Protein AF-A0A917UUN5-F1 (afdb_monomer_lite)

Radius of gyration: 16.77 Å; chains: 1; bounding box: 42×36×51 Å

Sequence (103 aa):
MPRRRSPRPSRPCGAPFCEFKGSARYLSLRGGDVVVPRAAWNYPTPAPGFEELADRVAVYAGAMDACTVDGERVTPQPGGFYGGWITSDVAGPLKGGAGTAGW

Foldseek 3Di:
DDPPDDDDPDQDPPWDADPQFGTKHFDWDDDPPDIRGRQKIARCPTDPPNCVRHPDIQGQQVSDPFDDDPNFTWDAQAQSPDSDTDDPPDDDDGANDPPNPPD

InterPro domains:
  IPR007361 Domain of unknown function DUF427 [PF04248] (16-61)
  IPR038694 Superfamily of unknown function DUF427 [G3DSA:2.170.150.40] (6-66)

Organism: NCBI:txid1308924

Structure (mmCIF, N/CA/C/O backbone):
data_AF-A0A917UUN5-F1
#
_entry.id   AF-A0A917UUN5-F1
#
loop_
_atom_site.group_PDB
_atom_site.id
_atom_site.type_symbol
_atom_site.label_atom_id
_atom_site.label_alt_id
_atom_site.label_comp_id
_atom_site.label_asym_id
_atom_site.label_entity_id
_atom_site.label_seq_id
_atom_site.pdbx_PDB_ins_code
_atom_site.Cartn_x
_atom_site.Cartn_y
_atom_site.Cartn_z
_atom_site.occupancy
_atom_site.B_iso_or_equiv
_atom_site.auth_seq_id
_atom_site.auth_comp_id
_atom_site.auth_asym_id
_atom_site.auth_atom_id
_atom_site.pdbx_PDB_model_num
ATOM 1 N N . MET A 1 1 ? 24.855 -16.513 -36.030 1.00 40.53 1 MET A N 1
ATOM 2 C CA . MET A 1 1 ? 23.961 -16.673 -34.860 1.00 40.53 1 MET A CA 1
ATOM 3 C C . MET A 1 1 ? 23.408 -15.304 -34.470 1.00 40.53 1 MET A C 1
ATOM 5 O O . MET A 1 1 ? 24.205 -14.456 -34.079 1.00 40.53 1 MET A O 1
ATOM 9 N N . PRO A 1 2 ? 22.104 -15.018 -34.625 1.00 41.06 2 PRO A N 1
ATOM 10 C CA . PRO A 1 2 ? 21.560 -13.718 -34.251 1.00 41.06 2 PRO A CA 1
ATOM 11 C C 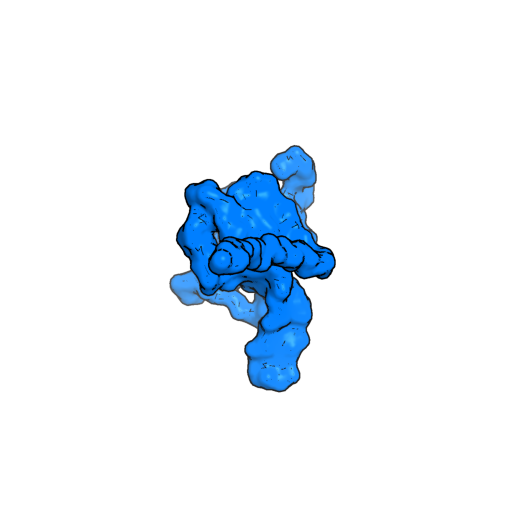. PRO A 1 2 ? 21.382 -13.663 -32.728 1.00 41.06 2 PRO A C 1
ATOM 13 O O . PRO A 1 2 ? 20.715 -14.509 -32.135 1.00 41.06 2 PRO A O 1
ATOM 16 N N . ARG A 1 3 ? 22.011 -12.676 -32.079 1.00 46.12 3 ARG A N 1
ATOM 17 C CA . ARG A 1 3 ? 21.855 -12.415 -30.642 1.00 46.12 3 ARG A CA 1
ATOM 18 C C . ARG A 1 3 ? 20.385 -12.078 -30.367 1.00 46.12 3 ARG A C 1
ATOM 20 O O . ARG A 1 3 ? 19.889 -11.071 -30.873 1.00 46.12 3 ARG A O 1
ATOM 27 N N . ARG A 1 4 ? 19.688 -12.908 -29.581 1.00 45.09 4 ARG A N 1
ATOM 28 C CA . ARG A 1 4 ? 18.344 -12.597 -29.065 1.00 45.09 4 ARG A CA 1
ATOM 29 C C . ARG A 1 4 ? 18.426 -11.265 -28.317 1.00 45.09 4 ARG A C 1
ATOM 31 O O . ARG A 1 4 ? 19.061 -11.182 -27.272 1.00 45.09 4 ARG A O 1
ATOM 38 N N . ARG A 1 5 ? 17.811 -10.213 -28.863 1.00 49.94 5 ARG A N 1
ATOM 39 C CA . ARG A 1 5 ? 17.535 -8.995 -28.096 1.00 49.94 5 ARG A CA 1
ATOM 40 C C . ARG A 1 5 ? 16.513 -9.369 -27.030 1.00 49.94 5 ARG A C 1
ATOM 42 O O . ARG A 1 5 ? 15.416 -9.806 -27.372 1.00 49.94 5 ARG A O 1
ATOM 49 N N . SER A 1 6 ? 16.881 -9.223 -25.762 1.00 50.56 6 SER A N 1
ATOM 50 C CA . SER A 1 6 ? 15.937 -9.317 -24.650 1.00 50.56 6 SER A CA 1
ATOM 51 C C . SER A 1 6 ? 14.790 -8.330 -24.900 1.00 50.56 6 SER A C 1
ATOM 53 O O . SER A 1 6 ? 15.068 -7.172 -25.242 1.00 50.56 6 SER A O 1
ATOM 55 N N . PRO A 1 7 ? 13.517 -8.746 -24.793 1.00 43.72 7 PRO A N 1
ATOM 56 C CA . PRO A 1 7 ? 12.407 -7.818 -24.937 1.00 43.72 7 PRO A CA 1
ATOM 57 C C . PRO A 1 7 ? 12.529 -6.751 -23.847 1.00 43.72 7 PRO A C 1
ATOM 59 O O . PRO A 1 7 ? 12.618 -7.068 -22.662 1.00 43.72 7 PRO A O 1
ATOM 62 N N . ARG A 1 8 ? 12.575 -5.474 -24.246 1.00 46.97 8 ARG A N 1
ATOM 63 C CA . ARG A 1 8 ? 12.431 -4.377 -23.284 1.00 46.97 8 ARG A CA 1
ATOM 64 C C . ARG A 1 8 ? 11.003 -4.454 -22.744 1.00 46.97 8 ARG A C 1
ATOM 66 O O . ARG A 1 8 ? 10.093 -4.523 -23.572 1.00 46.97 8 ARG A O 1
ATOM 73 N N . PRO A 1 9 ? 10.782 -4.437 -21.422 1.00 49.09 9 PRO A N 1
ATOM 74 C CA . PRO A 1 9 ? 9.431 -4.386 -20.888 1.00 49.09 9 PRO A CA 1
ATOM 75 C C . PRO A 1 9 ? 8.736 -3.139 -21.445 1.00 49.09 9 PRO A C 1
ATOM 77 O O . PRO A 1 9 ? 9.149 -2.005 -21.198 1.00 49.09 9 PRO A O 1
ATOM 80 N N . SER A 1 10 ? 7.714 -3.350 -22.273 1.00 50.44 10 SER A N 1
ATOM 81 C CA . SER A 1 10 ? 6.856 -2.277 -22.758 1.00 50.44 10 SER A CA 1
ATOM 82 C C . SER A 1 10 ? 6.061 -1.747 -21.574 1.00 50.44 10 SER A C 1
ATOM 84 O O . SER A 1 10 ? 5.383 -2.523 -20.899 1.00 50.44 10 SER A O 1
ATOM 86 N N . ARG A 1 11 ? 6.144 -0.438 -21.317 1.00 51.88 11 ARG A N 1
ATOM 87 C CA . ARG A 1 11 ? 5.345 0.225 -20.279 1.00 51.88 11 ARG A CA 1
ATOM 88 C C . ARG A 1 11 ? 3.863 -0.064 -20.542 1.00 51.88 11 ARG A C 1
ATOM 90 O O . ARG A 1 11 ? 3.372 0.354 -21.592 1.00 51.88 11 ARG A O 1
ATOM 97 N N . PRO A 1 12 ? 3.131 -0.731 -19.635 1.00 49.22 12 PRO A N 1
ATOM 98 C CA . PRO A 1 12 ? 1.682 -0.722 -19.728 1.00 49.22 12 PRO A CA 1
ATOM 99 C C . PRO A 1 12 ? 1.215 0.734 -19.593 1.00 49.22 12 PRO A C 1
ATOM 101 O O . PRO A 1 12 ? 1.648 1.462 -18.697 1.00 49.22 12 PRO A O 1
ATOM 104 N N . CYS A 1 13 ? 0.394 1.196 -20.534 1.00 46.38 13 CYS A N 1
ATOM 105 C CA . CYS A 1 13 ? -0.126 2.560 -20.522 1.00 46.38 13 CYS A CA 1
ATOM 106 C C . CYS A 1 13 ? -0.934 2.780 -19.222 1.00 46.38 13 CYS A C 1
ATOM 108 O O . CYS A 1 13 ? -1.799 1.971 -18.896 1.00 46.38 13 CYS A O 1
ATOM 110 N N . GLY A 1 14 ? -0.623 3.829 -18.448 1.00 60.56 14 GLY A N 1
ATOM 111 C CA . GLY A 1 14 ? -1.333 4.164 -17.198 1.00 60.56 14 GLY A CA 1
ATOM 112 C C . GLY A 1 14 ? -0.777 3.555 -15.900 1.00 60.56 14 GLY A C 1
ATOM 113 O O . GLY A 1 14 ? -1.420 3.659 -14.853 1.00 60.56 14 GLY A O 1
ATOM 114 N N . ALA A 1 15 ? 0.398 2.927 -15.949 1.00 64.12 15 ALA A N 1
ATOM 115 C CA . ALA A 1 15 ? 1.142 2.482 -14.771 1.00 64.12 15 ALA A CA 1
ATOM 116 C C . ALA A 1 15 ? 1.878 3.652 -14.077 1.00 64.12 15 ALA A C 1
ATOM 118 O O . ALA A 1 15 ? 2.525 4.444 -14.773 1.00 64.12 15 ALA A O 1
ATOM 119 N N . PRO A 1 16 ? 1.836 3.765 -12.733 1.00 74.19 16 PRO A N 1
ATOM 120 C CA . PRO A 1 16 ? 2.547 4.812 -12.021 1.00 74.19 16 PRO A CA 1
ATOM 121 C C . PRO A 1 16 ? 4.046 4.493 -12.021 1.00 74.19 16 PRO A C 1
ATOM 123 O O . PRO A 1 16 ? 4.464 3.349 -11.825 1.00 74.19 16 PRO A O 1
ATOM 126 N N . PHE A 1 17 ? 4.860 5.513 -12.273 1.00 80.25 17 PHE A N 1
ATOM 127 C CA . PHE A 1 17 ? 6.310 5.412 -12.184 1.00 80.25 17 PHE A CA 1
ATOM 128 C C . PHE A 1 17 ? 6.772 6.055 -10.881 1.00 80.25 17 PHE A C 1
ATOM 130 O O . PHE A 1 17 ? 6.411 7.194 -10.592 1.00 80.25 17 PHE A O 1
ATOM 137 N N . CYS A 1 18 ? 7.573 5.323 -10.114 1.00 83.12 18 CYS A N 1
ATOM 138 C CA . CYS A 1 18 ? 8.279 5.849 -8.960 1.00 83.12 18 CYS A CA 1
ATOM 139 C C . CYS A 1 18 ? 9.755 5.988 -9.333 1.00 83.12 18 CYS A C 1
ATOM 141 O O . CYS A 1 18 ? 10.372 5.012 -9.756 1.00 83.12 18 CYS A O 1
ATOM 143 N N . GLU A 1 19 ? 10.327 7.174 -9.136 1.00 84.31 19 GLU A N 1
ATOM 144 C CA . GLU A 1 19 ? 11.744 7.434 -9.425 1.00 84.31 19 GLU A CA 1
ATOM 145 C C . GLU A 1 19 ? 12.699 6.537 -8.623 1.00 84.31 19 GLU A C 1
ATOM 147 O O . GLU A 1 19 ? 13.776 6.207 -9.105 1.00 84.31 19 GLU A O 1
ATOM 152 N N . PHE A 1 20 ? 12.266 6.071 -7.447 1.00 85.88 20 PHE A N 1
ATOM 153 C CA . PHE A 1 20 ? 13.054 5.190 -6.584 1.00 85.88 20 PHE A CA 1
ATOM 154 C C . PHE A 1 20 ? 12.858 3.708 -6.905 1.00 85.88 20 PHE A C 1
ATOM 156 O O . PHE A 1 20 ? 13.822 2.969 -7.040 1.00 85.88 20 PHE A O 1
ATOM 163 N N . LYS A 1 21 ? 11.600 3.257 -6.997 1.00 89.44 21 LYS A N 1
ATOM 164 C CA . LYS A 1 21 ? 11.243 1.824 -7.043 1.00 89.44 21 LYS A CA 1
ATOM 165 C C . LYS A 1 21 ? 11.088 1.276 -8.462 1.00 89.44 21 LYS A C 1
ATOM 167 O O . LYS A 1 21 ? 11.015 0.065 -8.652 1.00 89.44 21 LYS A O 1
ATOM 172 N N . GLY A 1 22 ? 11.034 2.154 -9.462 1.00 90.81 22 GLY A N 1
ATOM 173 C CA . GLY A 1 22 ? 10.821 1.798 -10.857 1.00 90.81 22 GLY A CA 1
ATOM 174 C C . GLY A 1 22 ? 9.349 1.835 -11.274 1.00 90.81 22 GLY A C 1
ATOM 175 O O . GLY A 1 22 ? 8.517 2.546 -10.706 1.00 90.81 22 GLY A O 1
ATOM 176 N N . SER A 1 23 ? 9.028 1.087 -12.332 1.00 91.31 23 SER A N 1
ATOM 177 C CA . SER A 1 23 ? 7.675 1.059 -12.899 1.00 91.31 23 SER A CA 1
ATOM 178 C C . SER A 1 23 ? 6.794 0.082 -12.132 1.00 91.31 23 SER A C 1
ATOM 180 O O . SER A 1 23 ? 7.107 -1.106 -12.065 1.00 91.31 23 SER A O 1
ATOM 182 N N . ALA A 1 24 ? 5.674 0.566 -11.602 1.00 92.50 24 ALA A N 1
ATOM 183 C CA . ALA A 1 24 ? 4.629 -0.298 -11.075 1.00 92.50 24 ALA A CA 1
ATOM 184 C C . ALA A 1 24 ? 3.646 -0.688 -12.186 1.00 92.50 24 ALA A C 1
ATOM 186 O O . ALA A 1 24 ? 3.680 -0.147 -13.287 1.00 92.50 24 ALA A O 1
ATOM 187 N N . ARG A 1 25 ? 2.724 -1.602 -11.902 1.00 92.06 25 ARG A N 1
ATOM 188 C CA . ARG A 1 25 ? 1.511 -1.812 -12.704 1.00 92.06 25 ARG A CA 1
ATOM 189 C C . ARG A 1 25 ? 0.325 -2.040 -11.784 1.00 92.06 25 ARG A C 1
ATOM 191 O O . ARG A 1 25 ? 0.489 -2.597 -10.703 1.00 92.06 25 ARG A O 1
ATOM 198 N N . TYR A 1 26 ? -0.855 -1.630 -12.232 1.00 93.50 26 TYR A N 1
ATOM 199 C CA . TYR A 1 26 ? -2.0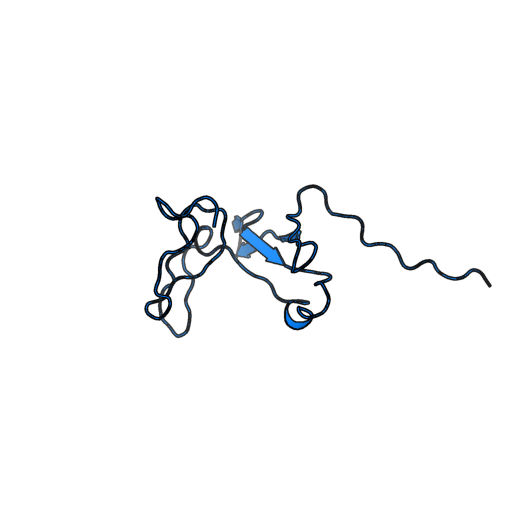96 -1.926 -11.525 1.00 93.50 26 TYR A CA 1
ATOM 200 C C . TYR A 1 26 ? -2.564 -3.348 -11.813 1.00 93.50 26 TYR A C 1
ATOM 202 O O . TYR A 1 26 ? -2.367 -3.871 -12.911 1.00 93.50 26 TYR A O 1
ATOM 210 N N . LEU A 1 27 ? -3.224 -3.932 -10.823 1.00 94.25 27 LEU A N 1
ATOM 211 C CA . LEU A 1 27 ? -3.857 -5.238 -10.862 1.00 94.25 27 LEU A CA 1
ATOM 212 C C . LEU A 1 27 ? -5.322 -5.082 -10.435 1.00 94.25 27 LEU A C 1
ATOM 214 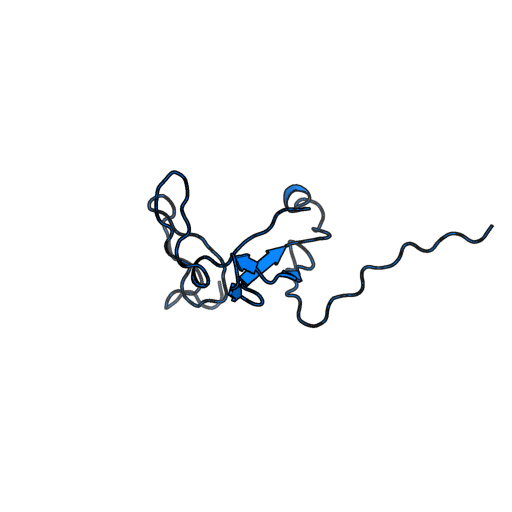O O . LEU A 1 27 ? -5.651 -4.247 -9.587 1.00 94.25 27 LEU A O 1
ATOM 218 N N . SER A 1 28 ? -6.198 -5.885 -11.030 1.00 96.00 28 SER A N 1
ATOM 219 C CA . SER A 1 28 ? -7.565 -6.066 -10.540 1.00 96.00 28 SER A CA 1
ATOM 220 C C . SER A 1 28 ? -7.580 -7.196 -9.520 1.00 96.00 28 SER A C 1
ATOM 222 O O . SER A 1 28 ? -6.921 -8.216 -9.728 1.00 96.00 28 SER A O 1
ATOM 224 N N . LEU A 1 29 ? -8.341 -7.030 -8.443 1.00 94.69 29 LEU A N 1
ATOM 225 C CA . LEU A 1 29 ? -8.564 -8.088 -7.463 1.00 94.69 29 LEU A CA 1
ATOM 226 C C . LEU A 1 29 ? -9.905 -8.753 -7.731 1.00 94.69 29 LEU A C 1
ATOM 228 O O . LEU A 1 29 ? -10.884 -8.073 -8.029 1.00 94.69 29 LEU A O 1
ATOM 232 N N . ARG A 1 30 ? -9.943 -10.081 -7.641 1.00 94.94 30 ARG A N 1
ATOM 233 C CA . ARG A 1 30 ? -11.168 -10.868 -7.763 1.00 94.94 30 ARG A CA 1
ATOM 234 C C . ARG A 1 30 ? -11.395 -11.644 -6.474 1.00 94.94 30 ARG A C 1
ATOM 236 O O . ARG A 1 30 ? -10.519 -12.402 -6.069 1.00 94.94 30 ARG A O 1
ATOM 243 N N . GLY A 1 31 ? -12.568 -11.474 -5.877 1.00 91.12 31 GLY A N 1
ATOM 244 C CA . GLY A 1 31 ? -13.039 -12.235 -4.723 1.00 91.12 31 GLY A CA 1
ATOM 245 C C . GLY A 1 31 ? -14.417 -12.806 -5.033 1.00 91.12 31 GLY A C 1
ATOM 246 O O . GLY A 1 31 ? -15.356 -12.048 -5.259 1.00 91.12 31 GLY A O 1
ATOM 247 N N . GLY A 1 32 ? -14.527 -14.135 -5.111 1.00 91.38 32 GLY A N 1
ATOM 248 C CA . GLY A 1 32 ? -15.738 -14.792 -5.611 1.00 91.38 32 GLY A CA 1
ATOM 249 C C . GLY A 1 32 ? -16.133 -14.271 -7.000 1.00 91.38 32 GLY A C 1
ATOM 250 O O . GLY A 1 32 ? -15.339 -14.320 -7.952 1.00 91.38 32 GLY A O 1
ATOM 251 N N . ASP A 1 33 ? -17.345 -13.727 -7.089 1.00 94.94 33 ASP A N 1
ATOM 252 C CA . ASP A 1 33 ? -17.912 -13.148 -8.312 1.00 94.94 33 ASP A CA 1
ATOM 253 C C . ASP A 1 33 ? -17.669 -11.637 -8.459 1.00 94.94 33 ASP A C 1
ATOM 255 O O . ASP A 1 33 ? -18.036 -11.043 -9.471 1.00 94.94 33 ASP A O 1
ATOM 259 N N . VAL A 1 34 ? -17.007 -11.002 -7.486 1.00 94.88 34 VAL A N 1
ATOM 260 C CA . VAL A 1 34 ? -16.705 -9.567 -7.508 1.00 94.88 34 VAL A CA 1
ATOM 261 C C . VAL A 1 34 ? -15.310 -9.330 -8.074 1.00 94.88 34 VAL A C 1
ATOM 263 O O . VAL A 1 34 ? -14.339 -9.974 -7.671 1.00 94.88 34 VAL A O 1
ATOM 266 N N . VAL A 1 35 ? -15.194 -8.365 -8.988 1.00 96.50 35 VAL A N 1
ATOM 267 C CA . VAL A 1 35 ? -13.913 -7.863 -9.498 1.00 96.50 35 VAL A CA 1
ATOM 268 C C . VAL A 1 35 ? -13.791 -6.382 -9.172 1.00 96.50 35 VAL A C 1
ATOM 270 O O . VAL A 1 35 ? -14.607 -5.578 -9.618 1.00 96.50 35 VAL A O 1
ATOM 273 N N . VAL A 1 36 ? -12.736 -6.014 -8.448 1.00 95.81 36 VAL A N 1
ATOM 274 C CA . VAL A 1 36 ? -12.408 -4.623 -8.130 1.00 95.81 36 VAL A CA 1
ATOM 275 C C . VAL A 1 36 ? -11.221 -4.186 -8.997 1.00 95.81 36 VAL A C 1
ATOM 277 O O . VAL A 1 36 ? -10.091 -4.655 -8.795 1.00 95.81 36 VAL A O 1
ATOM 280 N N . PRO A 1 37 ? -11.440 -3.328 -10.009 1.00 95.31 37 PRO A N 1
ATOM 281 C CA . PRO A 1 37 ? -10.377 -2.902 -10.905 1.00 95.31 37 PRO A CA 1
ATOM 282 C C . PRO A 1 37 ? -9.383 -1.984 -10.193 1.00 95.31 37 PRO A C 1
ATOM 284 O O . PRO A 1 37 ? -9.769 -1.134 -9.397 1.00 95.31 37 PRO A O 1
ATOM 287 N N . ARG A 1 38 ? -8.092 -2.121 -10.527 1.00 93.31 38 ARG A N 1
ATOM 288 C CA . ARG A 1 38 ? -7.000 -1.254 -10.030 1.00 93.31 38 ARG A CA 1
ATOM 289 C C . ARG A 1 38 ? -6.889 -1.185 -8.495 1.00 93.31 38 ARG A C 1
ATOM 291 O O . ARG A 1 38 ? -6.312 -0.238 -7.969 1.00 93.31 38 ARG A O 1
ATOM 298 N N . ALA A 1 39 ? -7.394 -2.196 -7.792 1.00 95.31 39 ALA A N 1
ATOM 299 C CA . ALA A 1 39 ? -7.376 -2.284 -6.332 1.00 95.31 39 ALA A CA 1
ATOM 300 C C . ALA A 1 39 ? -6.037 -2.772 -5.757 1.00 95.31 39 ALA A C 1
ATOM 302 O O . ALA A 1 39 ? -5.854 -2.790 -4.542 1.00 95.31 39 ALA A O 1
ATOM 303 N N . ALA A 1 40 ? -5.091 -3.149 -6.614 1.00 95.25 40 ALA A N 1
ATOM 304 C CA . ALA A 1 40 ? -3.760 -3.571 -6.217 1.00 95.25 40 ALA A CA 1
ATOM 305 C C . ALA A 1 40 ? -2.697 -3.086 -7.206 1.00 95.25 40 ALA A C 1
ATOM 307 O O . ALA A 1 40 ? -3.005 -2.667 -8.327 1.00 95.25 40 ALA A O 1
ATOM 308 N N . TRP A 1 41 ? -1.433 -3.156 -6.799 1.00 94.88 41 TRP A N 1
ATOM 309 C CA . TRP A 1 41 ? -0.288 -2.897 -7.662 1.00 94.88 41 TRP A CA 1
ATOM 310 C C . TRP A 1 41 ? 0.907 -3.773 -7.284 1.00 94.88 41 TRP A C 1
ATOM 312 O O . TRP A 1 41 ? 1.016 -4.268 -6.163 1.00 94.88 41 TRP A O 1
ATOM 322 N N . ASN A 1 42 ? 1.827 -3.950 -8.230 1.00 94.81 42 ASN A N 1
ATOM 323 C CA . ASN A 1 42 ? 3.142 -4.523 -7.962 1.00 94.81 42 ASN A CA 1
ATOM 324 C C . ASN A 1 42 ? 4.242 -3.862 -8.798 1.00 94.81 42 ASN A C 1
ATOM 326 O O . ASN A 1 42 ? 3.958 -3.157 -9.769 1.00 94.81 42 ASN A O 1
ATOM 330 N N . TYR A 1 43 ? 5.496 -4.116 -8.422 1.00 94.31 43 TYR A N 1
ATOM 331 C CA . TYR A 1 43 ? 6.690 -3.746 -9.183 1.00 94.31 43 TYR A CA 1
ATOM 332 C C . TYR A 1 43 ? 7.239 -5.005 -9.871 1.00 94.31 43 TYR A C 1
ATOM 334 O O . TYR A 1 43 ? 7.966 -5.768 -9.244 1.00 94.31 43 TYR A O 1
ATOM 342 N N . PRO A 1 44 ? 6.879 -5.283 -11.139 1.00 91.69 44 PRO A N 1
ATOM 343 C CA . PRO A 1 44 ? 7.300 -6.516 -11.815 1.00 91.69 44 PRO A CA 1
ATOM 344 C C . PRO A 1 44 ? 8.799 -6.560 -12.128 1.00 91.69 44 PRO A C 1
ATOM 346 O O . PRO A 1 44 ? 9.371 -7.630 -12.283 1.00 91.69 44 PRO A O 1
ATOM 349 N N . THR A 1 45 ? 9.421 -5.391 -12.240 1.00 92.50 45 THR A N 1
ATOM 350 C CA . THR A 1 45 ? 10.868 -5.213 -12.389 1.00 92.50 45 THR A CA 1
ATOM 351 C C . THR A 1 45 ? 11.265 -4.040 -11.498 1.00 92.50 45 THR A C 1
ATOM 353 O O . THR A 1 45 ? 11.308 -2.907 -11.994 1.00 92.50 45 THR A O 1
ATOM 356 N N . PRO A 1 46 ? 11.442 -4.274 -10.183 1.00 93.94 46 PRO A N 1
ATOM 357 C CA . PRO A 1 46 ? 11.877 -3.241 -9.253 1.00 93.94 46 PRO A CA 1
ATOM 358 C C . PRO A 1 46 ? 13.252 -2.690 -9.639 1.00 93.94 46 PRO A C 1
ATOM 360 O O . PRO A 1 46 ? 14.055 -3.371 -10.280 1.00 93.94 46 PRO A O 1
ATOM 363 N N . ALA A 1 47 ? 13.521 -1.446 -9.255 1.00 93.62 47 ALA A N 1
ATOM 364 C CA . ALA A 1 47 ? 14.854 -0.863 -9.373 1.00 93.62 47 ALA A CA 1
ATOM 365 C C . ALA A 1 47 ? 15.859 -1.547 -8.416 1.00 93.62 47 ALA A C 1
ATOM 367 O O . ALA A 1 47 ? 15.431 -2.138 -7.419 1.00 93.62 47 ALA A O 1
ATOM 368 N N . PRO A 1 48 ? 17.179 -1.446 -8.682 1.00 93.94 48 PRO A N 1
ATOM 369 C CA . PRO A 1 48 ? 18.201 -1.978 -7.783 1.00 93.94 48 PRO A CA 1
ATOM 370 C C . PRO A 1 48 ? 18.043 -1.476 -6.341 1.00 93.94 48 PRO A C 1
ATOM 372 O O . PRO A 1 48 ? 17.777 -0.292 -6.127 1.00 93.94 48 PRO A O 1
ATOM 375 N N . GLY A 1 49 ? 18.204 -2.368 -5.364 1.00 95.19 49 GLY A N 1
ATOM 376 C CA . GLY A 1 49 ? 17.960 -2.104 -3.940 1.00 95.19 49 GLY A CA 1
ATOM 377 C C . GLY A 1 49 ? 16.505 -2.295 -3.487 1.00 95.19 49 GLY A C 1
ATOM 378 O O . GLY A 1 49 ? 16.216 -2.163 -2.300 1.00 95.19 49 GLY A O 1
ATOM 379 N N . PHE A 1 50 ? 15.584 -2.605 -4.406 1.00 93.50 50 PHE A N 1
ATOM 380 C CA . PHE A 1 50 ? 14.180 -2.921 -4.116 1.00 93.50 50 PHE A CA 1
ATOM 381 C C . PHE A 1 50 ? 13.767 -4.298 -4.655 1.00 93.50 50 PHE A C 1
ATOM 383 O O . PHE A 1 50 ? 12.582 -4.552 -4.874 1.00 93.50 50 PHE A O 1
ATOM 390 N N . GLU A 1 51 ? 14.725 -5.195 -4.882 1.00 95.00 51 GLU A N 1
ATOM 391 C CA . GLU A 1 51 ? 14.512 -6.523 -5.463 1.00 95.00 51 GLU A CA 1
ATOM 392 C C . GLU A 1 51 ? 13.513 -7.351 -4.653 1.00 95.00 51 GLU A C 1
ATOM 394 O O . GLU A 1 51 ? 12.740 -8.109 -5.230 1.00 95.00 51 GLU A O 1
ATOM 399 N N . GLU A 1 52 ? 13.453 -7.149 -3.334 1.00 95.81 52 GLU A N 1
ATOM 400 C CA . GLU A 1 52 ? 12.474 -7.811 -2.468 1.00 95.81 52 GLU A CA 1
ATOM 401 C C . GLU A 1 52 ? 11.019 -7.508 -2.837 1.00 95.81 52 GLU A C 1
ATOM 403 O O . GLU A 1 52 ? 10.134 -8.280 -2.476 1.00 95.81 52 GLU A O 1
ATOM 408 N N . LEU A 1 53 ? 10.745 -6.408 -3.548 1.00 94.12 53 LEU A N 1
ATOM 409 C CA . LEU A 1 53 ? 9.402 -6.079 -4.030 1.00 94.12 53 LEU A CA 1
ATOM 410 C C . LEU A 1 53 ? 8.978 -6.925 -5.237 1.00 94.12 53 LEU A C 1
ATOM 412 O O . LEU A 1 53 ? 7.798 -6.897 -5.598 1.00 94.12 53 LEU A O 1
ATOM 416 N N . ALA A 1 54 ? 9.909 -7.645 -5.872 1.00 92.75 54 ALA A N 1
ATOM 417 C CA . ALA A 1 54 ? 9.583 -8.552 -6.961 1.00 92.75 54 ALA A CA 1
ATOM 418 C C . ALA A 1 54 ? 8.571 -9.597 -6.473 1.00 92.75 54 ALA A C 1
ATOM 420 O O . ALA A 1 54 ? 8.633 -10.069 -5.340 1.00 92.75 54 ALA A O 1
ATOM 421 N N . ASP A 1 55 ? 7.591 -9.898 -7.323 1.00 89.94 55 ASP A N 1
ATOM 422 C CA . ASP A 1 55 ? 6.498 -10.846 -7.062 1.00 89.94 55 ASP A CA 1
ATOM 423 C C . ASP A 1 55 ? 5.581 -10.529 -5.865 1.00 89.94 55 ASP A C 1
ATOM 425 O O . ASP A 1 55 ? 4.611 -11.248 -5.623 1.00 89.94 55 ASP A O 1
ATOM 429 N N . ARG A 1 56 ? 5.786 -9.405 -5.168 1.00 95.81 56 ARG A N 1
ATOM 430 C CA . ARG A 1 56 ? 4.895 -8.951 -4.095 1.00 95.81 56 ARG A CA 1
ATOM 431 C C . ARG A 1 56 ? 3.771 -8.086 -4.635 1.00 95.81 56 ARG A C 1
ATOM 433 O O . ARG A 1 56 ? 3.976 -7.245 -5.507 1.00 95.81 56 ARG A O 1
ATOM 440 N N . VAL A 1 57 ? 2.583 -8.252 -4.068 1.00 94.81 57 VAL A N 1
ATOM 441 C CA . VAL A 1 57 ? 1.407 -7.441 -4.389 1.00 94.81 57 VAL A CA 1
ATOM 442 C C . VAL A 1 57 ? 1.060 -6.577 -3.189 1.00 94.81 57 VAL A C 1
ATOM 444 O O . VAL A 1 57 ? 0.974 -7.068 -2.069 1.00 94.81 57 VAL A O 1
ATOM 447 N N . ALA A 1 58 ? 0.836 -5.293 -3.442 1.00 94.25 58 ALA A N 1
ATOM 448 C CA . ALA A 1 58 ? 0.255 -4.377 -2.477 1.00 94.25 58 ALA A CA 1
ATOM 449 C C . ALA A 1 58 ? -1.197 -4.079 -2.865 1.00 94.25 58 ALA A C 1
ATOM 451 O O . ALA A 1 58 ? -1.528 -3.991 -4.050 1.00 94.25 58 ALA A O 1
ATOM 452 N N . VAL A 1 59 ? -2.061 -3.943 -1.862 1.00 94.88 59 VAL A N 1
ATOM 453 C CA . VAL A 1 59 ? -3.511 -3.782 -2.026 1.00 94.88 59 VAL A CA 1
ATOM 454 C C . VAL A 1 59 ? -3.953 -2.462 -1.401 1.00 94.88 59 VAL A C 1
ATOM 456 O O . VAL A 1 59 ? -3.473 -2.077 -0.334 1.00 94.88 59 VAL A O 1
ATOM 459 N N . TYR A 1 60 ? -4.884 -1.765 -2.049 1.00 95.00 60 TYR A N 1
ATOM 460 C CA . TYR A 1 60 ? -5.548 -0.602 -1.472 1.00 95.00 60 TYR A CA 1
ATOM 461 C C . TYR A 1 60 ? -6.574 -1.062 -0.434 1.00 95.00 60 TYR A C 1
ATOM 463 O O . TYR A 1 60 ? -7.649 -1.531 -0.799 1.00 95.00 60 TYR A O 1
ATOM 471 N N . ALA A 1 61 ? -6.271 -0.884 0.856 1.00 94.69 61 ALA A N 1
ATOM 472 C CA . ALA A 1 61 ? -7.179 -1.265 1.941 1.00 94.69 61 ALA A CA 1
ATOM 473 C C . ALA A 1 61 ? -8.560 -0.591 1.825 1.00 94.69 61 ALA A C 1
ATOM 475 O O . ALA A 1 61 ? -9.575 -1.217 2.100 1.00 94.69 61 ALA A O 1
ATOM 476 N N . GLY A 1 62 ? -8.614 0.653 1.333 1.00 93.19 62 GLY A N 1
ATOM 477 C CA . GLY A 1 62 ? -9.871 1.386 1.138 1.00 93.19 62 GLY A CA 1
ATOM 478 C C . GLY A 1 62 ? -10.770 0.838 0.023 1.00 93.19 62 GLY A C 1
ATOM 479 O O . GLY A 1 62 ? -11.905 1.281 -0.100 1.00 93.19 62 GLY A O 1
ATOM 480 N N . ALA A 1 63 ? -10.276 -0.100 -0.791 1.00 93.56 63 ALA A N 1
ATOM 481 C CA . ALA A 1 63 ? -11.060 -0.790 -1.812 1.00 93.56 63 ALA A CA 1
ATOM 482 C C . ALA A 1 63 ? -11.590 -2.160 -1.337 1.00 93.56 63 ALA A C 1
ATOM 484 O O . ALA A 1 63 ? -12.261 -2.841 -2.111 1.00 93.56 63 ALA A O 1
ATOM 485 N N . MET A 1 64 ? -11.244 -2.587 -0.117 1.00 94.00 64 MET A N 1
ATOM 486 C CA . MET A 1 64 ? -11.612 -3.881 0.467 1.00 94.00 64 MET A CA 1
ATOM 487 C C . MET A 1 64 ? -12.663 -3.702 1.571 1.00 94.00 64 MET A C 1
ATOM 489 O O . MET A 1 64 ? -12.701 -2.663 2.227 1.00 94.00 64 MET A O 1
ATOM 493 N N . ASP A 1 65 ? -13.443 -4.749 1.857 1.00 93.12 65 ASP A N 1
ATOM 494 C CA . ASP A 1 65 ? -14.370 -4.759 3.004 1.00 93.12 65 ASP A CA 1
ATOM 495 C C . ASP A 1 65 ? -13.622 -4.756 4.353 1.00 93.12 65 ASP A C 1
ATOM 497 O O . ASP A 1 65 ? -14.073 -4.197 5.363 1.00 93.12 65 ASP A O 1
ATOM 501 N N . ALA A 1 66 ? -12.466 -5.425 4.393 1.00 94.12 66 ALA A N 1
ATOM 502 C CA . ALA A 1 66 ? -11.600 -5.498 5.559 1.00 94.12 66 ALA A CA 1
ATOM 503 C C . ALA A 1 66 ? -10.167 -5.876 5.175 1.00 94.12 66 ALA A C 1
ATOM 505 O O . ALA A 1 66 ? -9.940 -6.794 4.388 1.00 94.12 66 ALA A O 1
ATOM 506 N N . CYS A 1 67 ? -9.204 -5.221 5.816 1.00 95.06 67 CYS A N 1
ATOM 507 C CA . CYS A 1 67 ? -7.815 -5.653 5.864 1.00 95.06 67 CYS A CA 1
ATOM 508 C C . CYS A 1 67 ? -7.383 -5.727 7.328 1.00 95.06 67 CYS A C 1
ATOM 510 O O . CYS A 1 67 ? -7.727 -4.838 8.112 1.00 95.06 67 CYS A O 1
ATOM 512 N N . THR A 1 68 ? -6.644 -6.774 7.688 1.00 96.25 68 THR A N 1
ATOM 513 C CA . THR A 1 68 ? -6.117 -6.951 9.044 1.00 96.25 68 THR A CA 1
ATOM 514 C C . THR A 1 68 ? -4.626 -7.243 9.026 1.00 96.25 68 THR A C 1
ATOM 516 O O . THR A 1 68 ? -4.165 -7.986 8.160 1.00 96.25 68 THR A O 1
ATOM 519 N N . VAL A 1 69 ? -3.900 -6.711 10.005 1.00 94.69 69 VAL A N 1
ATOM 520 C CA . VAL A 1 69 ? -2.497 -7.036 10.295 1.00 94.69 69 VAL A CA 1
ATOM 521 C C . VAL A 1 69 ? -2.444 -7.490 11.745 1.00 94.69 69 VAL A C 1
ATOM 523 O O . VAL A 1 69 ? -2.958 -6.793 12.609 1.00 94.69 69 VAL A O 1
ATOM 526 N N . ASP A 1 70 ? -1.927 -8.693 11.996 1.00 93.69 70 ASP A N 1
ATOM 527 C CA . ASP A 1 70 ? -1.824 -9.281 13.343 1.00 93.69 70 ASP A CA 1
ATOM 528 C C . ASP A 1 70 ? -3.133 -9.249 14.159 1.00 93.69 70 ASP A C 1
ATOM 530 O O . ASP A 1 70 ? -3.149 -9.110 15.378 1.00 93.69 70 ASP A O 1
ATOM 534 N N . GLY A 1 71 ? -4.267 -9.400 13.466 1.00 95.06 71 GLY A N 1
ATOM 535 C CA . GLY A 1 71 ? -5.608 -9.368 14.059 1.00 95.06 71 GLY A CA 1
ATOM 536 C C . GLY A 1 71 ? -6.202 -7.966 14.238 1.00 95.06 71 GLY A C 1
ATOM 537 O O . GLY A 1 71 ? -7.396 -7.849 14.509 1.00 95.06 71 GLY A O 1
ATOM 538 N N . GLU A 1 72 ? -5.431 -6.902 14.019 1.00 96.88 72 GLU A N 1
ATOM 539 C CA . GLU A 1 72 ? -5.916 -5.525 14.051 1.00 96.88 72 GLU A CA 1
ATOM 540 C C . GLU A 1 72 ? -6.497 -5.111 12.697 1.00 96.88 72 GLU A C 1
ATOM 542 O O . GLU A 1 72 ? -5.893 -5.344 11.649 1.00 96.88 72 GLU A O 1
ATOM 547 N N . ARG A 1 73 ? -7.667 -4.458 12.697 1.00 96.31 73 ARG A N 1
ATOM 548 C CA . ARG A 1 73 ? -8.251 -3.879 11.481 1.00 96.31 73 ARG A CA 1
ATOM 549 C C . ARG A 1 73 ? -7.518 -2.599 11.087 1.00 96.31 73 ARG A C 1
ATOM 551 O O . ARG A 1 73 ? -7.473 -1.635 11.840 1.00 96.31 73 ARG A O 1
ATOM 558 N N . VAL A 1 74 ? -7.061 -2.572 9.843 1.00 95.69 74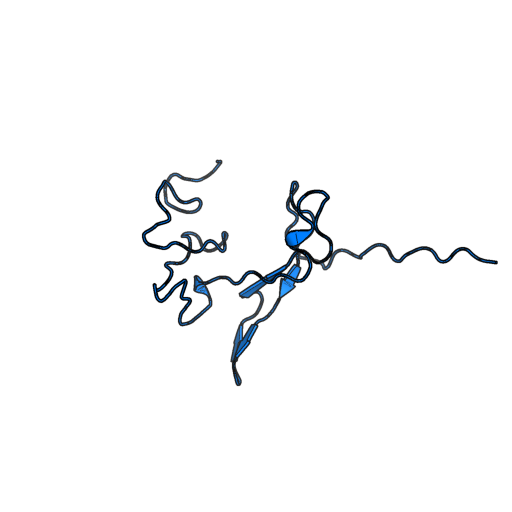 VAL A N 1
ATOM 559 C CA . VAL A 1 74 ? -6.338 -1.448 9.248 1.00 95.69 74 VAL A CA 1
ATOM 560 C C . VAL A 1 74 ? -7.282 -0.301 8.897 1.00 95.69 74 VAL A C 1
ATOM 562 O O . VAL A 1 74 ? -8.344 -0.512 8.307 1.00 95.69 74 VAL A O 1
ATOM 565 N N . THR A 1 75 ? -6.841 0.928 9.163 1.00 94.81 75 THR A N 1
ATOM 566 C CA . THR A 1 75 ? -7.427 2.145 8.590 1.00 94.81 75 THR A CA 1
ATOM 567 C C . THR A 1 75 ? -6.700 2.501 7.284 1.00 94.81 75 THR A C 1
ATOM 569 O O . THR A 1 75 ? -5.467 2.565 7.268 1.00 94.81 75 THR A O 1
ATOM 572 N N . PRO A 1 76 ? -7.409 2.723 6.161 1.00 93.19 76 PRO A N 1
ATOM 573 C CA . PRO A 1 76 ? -6.765 3.099 4.908 1.00 93.19 76 PRO A CA 1
ATOM 574 C C . PRO A 1 76 ? -6.175 4.508 4.988 1.00 93.19 76 PRO A C 1
ATOM 576 O O . PRO A 1 76 ? -6.780 5.418 5.557 1.00 93.19 76 PRO A O 1
ATOM 579 N N . GLN A 1 77 ? -5.010 4.703 4.366 1.00 91.25 77 GLN A N 1
ATOM 580 C CA . GLN A 1 77 ? -4.393 6.024 4.293 1.00 91.25 77 GLN A CA 1
ATOM 581 C C . GLN A 1 77 ? -5.327 7.041 3.605 1.00 91.25 77 GLN A C 1
ATOM 583 O O . GLN A 1 77 ? -5.879 6.751 2.536 1.00 91.25 77 GLN A O 1
ATOM 588 N N . PRO A 1 78 ? -5.530 8.232 4.200 1.00 85.50 78 PRO A N 1
ATOM 589 C CA . PRO A 1 78 ? -6.447 9.227 3.659 1.00 85.50 78 PRO A CA 1
ATOM 590 C C . PRO A 1 78 ? -6.032 9.716 2.264 1.00 85.50 78 PRO A C 1
ATOM 592 O O . PRO A 1 78 ? -4.867 9.667 1.867 1.00 85.50 78 PRO A O 1
ATOM 595 N N . GLY A 1 79 ? -7.015 10.208 1.509 1.00 83.25 79 GLY A N 1
ATOM 596 C CA . GLY A 1 79 ? -6.809 10.807 0.187 1.00 83.25 79 GLY A CA 1
ATOM 597 C C . GLY A 1 79 ? -6.807 9.822 -0.987 1.00 83.25 79 GLY A C 1
ATOM 598 O O . GLY A 1 79 ? -6.752 10.262 -2.131 1.00 83.25 79 GLY A O 1
ATOM 599 N N . GLY A 1 80 ? -6.873 8.507 -0.745 1.00 82.06 80 GLY A N 1
ATOM 600 C CA . GLY A 1 80 ? -7.144 7.476 -1.765 1.00 82.06 80 GLY A CA 1
ATOM 601 C C . GLY A 1 80 ? -6.040 7.237 -2.804 1.00 82.06 80 GLY A C 1
ATOM 602 O O . GLY A 1 80 ? -6.091 6.257 -3.541 1.00 82.06 80 GLY A O 1
ATOM 603 N N . PHE A 1 81 ? -5.026 8.100 -2.863 1.00 83.06 81 PHE A N 1
ATOM 604 C CA . PHE A 1 81 ? -3.884 7.948 -3.761 1.00 83.06 81 PHE A CA 1
ATOM 605 C C . PHE A 1 81 ? -2.826 6.993 -3.193 1.00 83.06 81 PHE A C 1
ATOM 607 O O . PHE A 1 81 ? -2.307 6.130 -3.906 1.00 83.06 81 PHE A O 1
ATOM 614 N N . TYR A 1 82 ? -2.516 7.139 -1.903 1.00 85.06 82 TYR A N 1
ATOM 615 C CA . TYR A 1 82 ? -1.570 6.276 -1.205 1.00 85.06 82 TYR A CA 1
ATOM 616 C C . TYR A 1 82 ? -2.288 5.034 -0.685 1.00 85.06 82 TYR A C 1
ATOM 618 O O . TYR A 1 82 ? -3.301 5.136 -0.003 1.00 85.06 82 TYR A O 1
ATOM 626 N N . GLY A 1 83 ? -1.751 3.854 -0.986 1.00 88.12 83 GLY A N 1
ATOM 627 C CA . GLY A 1 83 ? -2.277 2.594 -0.464 1.00 88.12 83 GLY A CA 1
ATOM 628 C C . GLY A 1 83 ? -1.620 2.183 0.851 1.00 88.12 83 GLY A C 1
ATOM 629 O O . GLY A 1 83 ? -1.240 1.027 0.990 1.00 88.12 83 GLY A O 1
ATOM 630 N N . GLY A 1 84 ? -1.415 3.129 1.772 1.00 90.44 84 GLY A N 1
ATOM 631 C CA . GLY A 1 84 ? -0.857 2.847 3.095 1.00 90.44 84 GLY A CA 1
ATOM 632 C C . GLY A 1 84 ? -1.873 2.222 4.045 1.00 90.44 84 GLY A C 1
ATOM 633 O O . GLY A 1 84 ? -3.086 2.393 3.894 1.00 90.44 84 GLY A O 1
ATOM 634 N N . TRP A 1 85 ? -1.338 1.468 5.001 1.00 93.81 85 TRP A N 1
ATOM 635 C CA . TRP A 1 85 ? -2.072 0.657 5.964 1.00 93.81 85 TRP A CA 1
ATOM 636 C C . TRP A 1 85 ? -1.748 1.191 7.358 1.00 93.81 85 TRP A C 1
A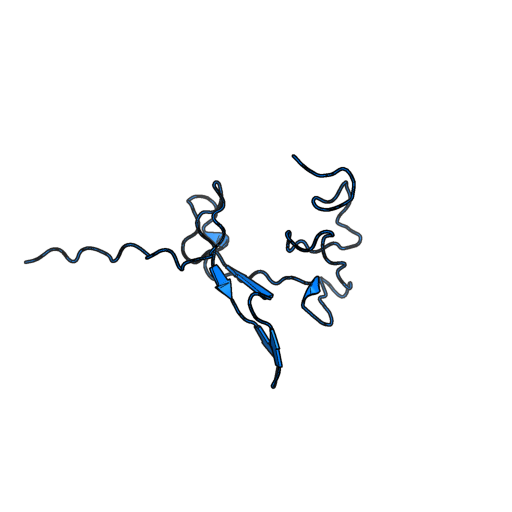TOM 638 O O . TRP A 1 85 ? -0.608 1.081 7.800 1.00 93.81 85 TRP A O 1
ATOM 648 N N . ILE A 1 86 ? -2.718 1.830 8.010 1.00 93.25 86 ILE A N 1
ATOM 649 C CA . ILE A 1 86 ? -2.540 2.437 9.331 1.00 93.25 86 ILE A CA 1
ATOM 650 C C . ILE A 1 86 ? -3.078 1.474 10.389 1.00 93.25 86 ILE A C 1
ATOM 652 O O . ILE A 1 86 ? -4.249 1.092 10.334 1.00 93.25 86 ILE A O 1
ATOM 656 N N . THR A 1 87 ? -2.222 1.119 11.339 1.00 93.94 87 THR A N 1
ATOM 657 C CA . THR A 1 87 ? -2.540 0.389 12.575 1.00 93.94 87 THR A CA 1
ATOM 658 C C . THR A 1 87 ? -2.219 1.266 13.789 1.00 93.94 87 THR A C 1
ATOM 660 O O . THR A 1 87 ? -1.701 2.375 13.621 1.00 93.94 87 THR A O 1
ATOM 663 N N . SER A 1 88 ? -2.487 0.796 15.010 1.00 91.56 88 SER A N 1
ATOM 664 C CA . SER A 1 88 ? -2.180 1.517 16.253 1.00 91.56 88 SER A CA 1
ATOM 665 C C . SER A 1 88 ? -0.700 1.860 16.397 1.00 91.56 88 SER A C 1
ATOM 667 O O . SER A 1 88 ? -0.356 2.868 17.013 1.00 91.56 88 SER A O 1
ATOM 669 N N . ASP A 1 89 ? 0.165 1.051 15.786 1.00 88.88 89 ASP A N 1
ATOM 670 C CA . ASP A 1 89 ? 1.619 1.190 15.862 1.00 88.88 89 ASP A CA 1
ATOM 671 C C . ASP A 1 89 ? 2.181 2.156 14.804 1.00 88.88 89 ASP A C 1
ATOM 673 O O . ASP A 1 89 ? 3.351 2.541 14.854 1.00 88.88 89 ASP A O 1
ATOM 677 N N . VAL A 1 90 ? 1.354 2.586 13.844 1.00 86.31 90 VAL A N 1
ATOM 678 C CA . VAL A 1 90 ? 1.735 3.537 12.794 1.00 86.31 90 VAL A CA 1
ATOM 679 C C . VAL A 1 90 ? 1.300 4.944 13.200 1.00 86.31 90 VAL A C 1
ATOM 681 O O . VAL A 1 90 ? 0.170 5.367 12.955 1.00 86.31 90 VAL A O 1
ATOM 684 N N . ALA A 1 91 ? 2.224 5.699 13.796 1.00 76.25 91 ALA A N 1
ATOM 685 C CA . ALA A 1 91 ? 1.993 7.068 14.253 1.00 76.25 91 ALA A CA 1
ATOM 686 C C . ALA A 1 91 ? 2.692 8.125 13.376 1.00 76.25 91 ALA A C 1
ATOM 688 O O . ALA A 1 91 ? 3.759 7.891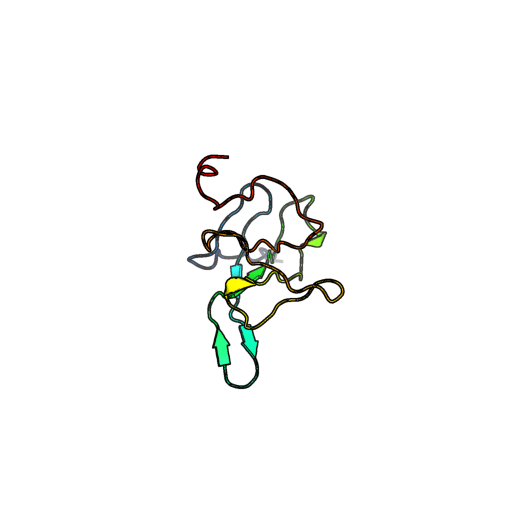 12.810 1.00 76.25 91 ALA A O 1
ATOM 689 N N . GLY A 1 92 ? 2.109 9.327 13.315 1.00 75.69 92 GLY A N 1
ATOM 690 C CA . GLY A 1 92 ? 2.693 10.509 12.671 1.00 75.69 92 GLY A CA 1
ATOM 691 C C . GLY A 1 92 ? 1.730 11.225 11.719 1.00 75.69 92 GLY A C 1
ATOM 692 O O . GLY A 1 92 ? 0.586 10.798 11.547 1.00 75.69 92 GLY A O 1
ATOM 693 N N . PRO A 1 93 ? 2.163 12.330 11.084 1.00 73.50 93 PRO A N 1
ATOM 694 C CA . PRO A 1 93 ? 1.411 12.919 9.988 1.00 73.50 93 PRO A CA 1
ATOM 695 C C . PRO A 1 93 ? 1.432 11.962 8.794 1.00 73.50 93 PRO A C 1
ATOM 697 O O . PRO A 1 93 ? 2.479 11.633 8.237 1.00 73.50 93 PRO A O 1
ATOM 700 N N . LEU A 1 94 ? 0.251 11.507 8.396 1.00 78.44 94 LEU A N 1
ATOM 701 C CA . LEU A 1 94 ? 0.086 10.561 7.304 1.00 78.44 94 LEU A CA 1
ATOM 702 C C . LEU A 1 94 ? -0.162 11.318 6.006 1.00 78.44 94 LEU A C 1
ATOM 704 O O . LEU A 1 94 ? -1.102 12.109 5.894 1.00 78.44 94 LEU A O 1
ATOM 708 N N . LYS A 1 95 ? 0.681 11.055 5.006 1.00 77.25 95 LYS A N 1
ATOM 709 C CA . LYS A 1 95 ? 0.572 11.679 3.686 1.00 77.25 95 LYS A CA 1
ATOM 710 C C . LYS A 1 95 ? -0.826 11.468 3.094 1.00 77.25 95 LYS A C 1
ATOM 712 O O . LYS A 1 95 ? -1.385 10.384 3.209 1.00 77.25 95 LYS A O 1
ATOM 717 N N . GLY A 1 96 ? -1.396 12.485 2.460 1.00 67.56 96 GLY A N 1
ATOM 718 C CA . GLY A 1 96 ? -2.778 12.444 1.966 1.00 67.56 96 GLY A CA 1
ATOM 719 C C . GLY A 1 96 ? -3.832 12.909 2.980 1.00 67.56 96 GLY A C 1
ATOM 720 O O . GLY A 1 96 ? -4.982 13.109 2.598 1.00 67.56 96 GLY A O 1
ATOM 721 N N . GLY A 1 97 ? -3.453 13.155 4.240 1.00 69.06 97 GLY A N 1
ATOM 722 C CA . GLY A 1 97 ? -4.265 13.911 5.196 1.00 69.06 97 GLY A CA 1
ATOM 723 C C . GLY A 1 97 ? -4.226 15.423 4.933 1.00 69.06 97 GLY A C 1
ATOM 724 O O . GLY A 1 97 ? -3.349 15.926 4.220 1.00 69.06 97 GLY A O 1
ATOM 725 N N . ALA A 1 98 ? -5.161 16.171 5.528 1.00 70.31 98 ALA A N 1
ATOM 726 C CA . ALA A 1 98 ? -5.180 17.632 5.440 1.00 70.31 98 ALA A CA 1
ATOM 727 C C . ALA A 1 98 ? -3.837 18.231 5.907 1.00 70.31 98 ALA A C 1
ATOM 729 O O . ALA A 1 98 ? -3.303 17.838 6.940 1.00 70.31 98 ALA A O 1
ATOM 730 N N . GLY A 1 99 ? -3.273 19.161 5.129 1.00 70.94 99 GLY A N 1
ATOM 731 C CA . GLY A 1 99 ? -1.989 19.806 5.442 1.00 70.94 99 GLY A CA 1
ATOM 732 C C . GLY A 1 99 ? -0.726 19.009 5.082 1.00 70.94 99 GLY A C 1
ATOM 733 O O . GLY A 1 99 ? 0.368 19.483 5.360 1.00 70.94 99 GLY A O 1
ATOM 734 N N . THR A 1 100 ? -0.840 17.839 4.436 1.00 72.56 100 THR A N 1
ATOM 735 C CA . THR A 1 100 ? 0.318 16.981 4.078 1.00 72.56 100 THR A CA 1
ATOM 736 C C . THR A 1 100 ? 0.683 16.998 2.584 1.00 72.56 100 THR A C 1
ATOM 738 O O . THR A 1 100 ? 1.403 16.126 2.090 1.00 72.56 100 THR A O 1
ATOM 741 N N . ALA A 1 101 ? 0.169 17.974 1.829 1.00 63.91 101 ALA A N 1
ATOM 742 C CA . ALA A 1 101 ? 0.483 18.135 0.411 1.00 63.91 101 ALA A CA 1
ATOM 743 C C . ALA A 1 101 ? 1.904 18.702 0.222 1.00 63.91 101 ALA A C 1
ATOM 745 O O . ALA A 1 101 ? 2.270 19.678 0.868 1.00 63.91 101 ALA A O 1
ATOM 746 N N . GLY A 1 102 ? 2.688 18.119 -0.691 1.00 56.81 102 GLY A N 1
ATOM 747 C CA . GLY A 1 102 ? 4.002 18.651 -1.090 1.00 56.81 102 GLY A CA 1
ATOM 748 C C . GLY A 1 102 ? 5.214 18.167 -0.284 1.00 56.81 102 GLY A C 1
ATOM 749 O O . GLY A 1 102 ? 6.307 18.671 -0.521 1.00 56.81 102 GLY A O 1
ATOM 750 N N . TRP A 1 103 ? 5.034 17.209 0.631 1.00 55.56 103 TRP A N 1
ATOM 751 C CA . TRP A 1 103 ? 6.125 16.465 1.279 1.00 55.56 103 TRP A CA 1
ATOM 752 C C . TRP A 1 103 ? 6.504 15.220 0.469 1.00 55.56 103 TRP A C 1
ATOM 754 O O . TRP A 1 103 ? 5.632 14.693 -0.269 1.00 55.56 103 TRP A O 1
#

Secondary structure (DSSP, 8-state):
----PPPP-PPPTTPPEETTTEEEEEEEEEETTEEEEEEEEEEEEEPTT-GGGTT--EE-GGGSS--EETTEEPEEPTTSSS--EE-TT--SPPTTSTT-TT-

pLDDT: mean 83.07, std 16.63, range [40.53, 96.88]